Protein AF-A0A2V0QKF6-F1 (afdb_monomer)

Structure (mmCIF, N/CA/C/O backbone):
data_AF-A0A2V0QKF6-F1
#
_entry.id   AF-A0A2V0QKF6-F1
#
loop_
_atom_site.group_PDB
_atom_site.id
_atom_site.type_symbol
_atom_site.label_atom_id
_atom_site.label_alt_id
_atom_site.label_comp_id
_atom_site.label_asym_id
_atom_site.label_entity_id
_atom_site.label_seq_id
_atom_site.pdbx_PDB_ins_code
_atom_site.Cartn_x
_atom_site.Cartn_y
_atom_site.Cartn_z
_atom_site.occupancy
_atom_site.B_iso_or_equiv
_atom_site.auth_seq_id
_atom_site.auth_comp_id
_atom_site.auth_asym_id
_atom_site.auth_atom_id
_atom_site.pdbx_PDB_model_num
ATOM 1 N N . MET A 1 1 ? 25.945 3.231 -36.079 1.00 61.69 1 MET A N 1
ATOM 2 C CA . MET A 1 1 ? 24.669 3.782 -35.557 1.00 61.69 1 MET A CA 1
ATOM 3 C C . MET A 1 1 ? 23.855 2.785 -34.725 1.00 61.69 1 MET A C 1
ATOM 5 O O . MET A 1 1 ? 23.181 3.235 -33.818 1.00 61.69 1 MET A O 1
ATOM 9 N N . ASN A 1 2 ? 23.939 1.468 -34.956 1.00 80.25 2 ASN A N 1
ATOM 10 C CA . ASN A 1 2 ? 23.184 0.443 -34.207 1.00 80.25 2 ASN A CA 1
ATOM 11 C C . ASN A 1 2 ? 23.652 0.262 -32.739 1.00 80.25 2 ASN A C 1
ATOM 13 O O . ASN A 1 2 ? 22.849 0.152 -31.820 1.00 80.25 2 ASN A O 1
ATOM 17 N N . GLU A 1 3 ? 24.960 0.327 -32.490 1.00 82.62 3 GLU A N 1
ATOM 18 C CA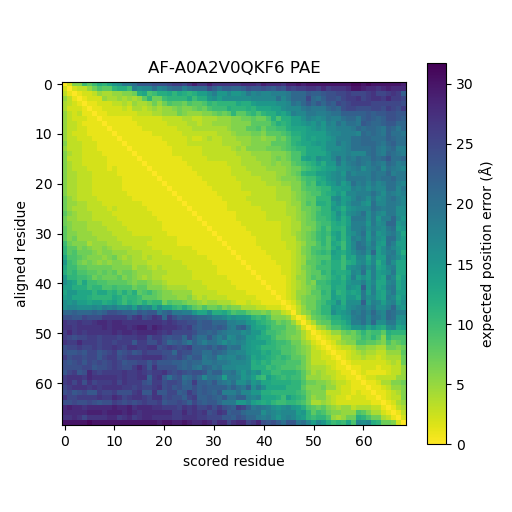 . GLU A 1 3 ? 25.540 0.113 -31.151 1.00 82.62 3 GLU A CA 1
ATOM 19 C C . GLU A 1 3 ? 25.113 1.171 -30.127 1.00 82.62 3 GLU A C 1
ATOM 21 O O . GLU A 1 3 ? 24.847 0.853 -28.971 1.00 82.62 3 GLU A O 1
ATOM 26 N N . HIS A 1 4 ? 24.980 2.426 -30.562 1.00 83.50 4 HIS A N 1
ATOM 27 C CA . HIS A 1 4 ? 24.557 3.520 -29.690 1.00 83.50 4 HIS A CA 1
ATOM 28 C C . HIS A 1 4 ? 23.080 3.384 -29.286 1.00 83.50 4 HIS A C 1
ATOM 30 O O . HIS A 1 4 ? 22.721 3.683 -28.147 1.00 83.50 4 HIS A O 1
ATOM 36 N N . SER A 1 5 ? 22.237 2.883 -30.196 1.00 87.25 5 SER A N 1
ATOM 37 C CA . SER A 1 5 ? 20.833 2.559 -29.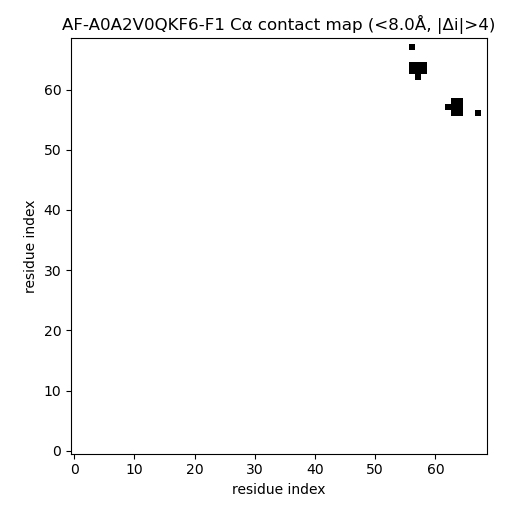924 1.00 87.25 5 SER A CA 1
ATOM 38 C C . SER A 1 5 ? 20.693 1.355 -28.989 1.00 87.25 5 SER A C 1
ATOM 40 O O . SER A 1 5 ? 19.892 1.406 -28.061 1.00 87.25 5 SER A O 1
ATOM 42 N N . ASN A 1 6 ? 21.510 0.311 -29.165 1.00 91.56 6 ASN A N 1
ATOM 43 C CA . ASN A 1 6 ? 21.508 -0.858 -28.275 1.00 91.56 6 ASN A CA 1
ATOM 44 C C . ASN A 1 6 ? 22.020 -0.519 -26.870 1.00 91.56 6 ASN A C 1
ATOM 46 O O . ASN A 1 6 ? 21.486 -1.023 -25.881 1.00 91.56 6 ASN A O 1
ATOM 50 N N . SER A 1 7 ? 23.018 0.363 -26.775 1.00 94.56 7 SER A N 1
ATOM 51 C CA . SER A 1 7 ? 23.528 0.870 -25.498 1.00 94.56 7 SER A CA 1
ATOM 52 C C . SER A 1 7 ? 22.447 1.646 -24.741 1.00 94.56 7 SER A C 1
ATOM 54 O O . SER A 1 7 ? 22.162 1.344 -23.583 1.00 94.56 7 SER A O 1
ATOM 56 N N . LEU A 1 8 ? 21.755 2.567 -25.424 1.00 95.19 8 LEU A N 1
ATOM 57 C CA . LEU A 1 8 ? 20.648 3.318 -24.832 1.00 95.19 8 LEU A CA 1
ATOM 58 C C . LEU A 1 8 ? 19.500 2.398 -24.394 1.00 95.19 8 LEU A C 1
ATOM 60 O O . LEU A 1 8 ? 18.981 2.550 -23.292 1.00 95.19 8 LEU A O 1
ATOM 64 N N . LEU A 1 9 ? 19.123 1.419 -25.222 1.00 95.62 9 LEU A N 1
ATOM 65 C CA . LEU A 1 9 ? 18.063 0.470 -24.883 1.00 95.62 9 LEU A CA 1
ATOM 66 C C . LEU A 1 9 ? 18.430 -0.380 -23.658 1.00 95.62 9 LEU A C 1
ATOM 68 O O . LEU A 1 9 ? 17.596 -0.579 -22.778 1.00 95.62 9 LEU A O 1
ATOM 72 N N . SER A 1 10 ? 19.686 -0.822 -23.567 1.00 96.31 10 SER A N 1
ATOM 73 C CA . SER A 1 10 ? 20.203 -1.551 -22.400 1.00 96.31 10 SER A CA 1
ATOM 74 C C . SER A 1 10 ? 20.148 -0.696 -21.134 1.00 96.31 10 SER A C 1
ATOM 76 O O . SER A 1 10 ? 19.777 -1.186 -20.070 1.00 96.31 10 SER A O 1
ATOM 78 N N . GLN A 1 11 ? 20.468 0.594 -21.252 1.00 96.94 11 GLN A N 1
ATOM 79 C CA . GLN A 1 11 ? 20.409 1.529 -20.134 1.00 96.94 11 GLN A CA 1
ATOM 80 C C . GLN A 1 11 ? 18.969 1.778 -19.669 1.00 96.94 11 GLN A C 1
ATOM 82 O O . GLN A 1 11 ? 18.703 1.759 -18.470 1.00 96.94 11 GLN A O 1
ATOM 87 N N . ILE A 1 12 ? 18.032 1.943 -20.608 1.00 97.38 12 ILE A N 1
ATOM 88 C CA . ILE A 1 12 ? 16.602 2.079 -20.303 1.00 97.38 12 ILE A CA 1
ATOM 89 C C . ILE A 1 12 ? 16.086 0.819 -19.604 1.00 97.38 12 ILE A C 1
ATOM 91 O O . ILE A 1 12 ? 15.401 0.927 -18.591 1.00 97.38 12 ILE A O 1
ATOM 95 N N . LEU A 1 13 ? 16.439 -0.368 -20.104 1.00 97.50 13 LEU A N 1
ATOM 96 C CA . LEU A 1 13 ? 16.007 -1.629 -19.505 1.00 97.50 13 LEU A CA 1
ATOM 97 C C . LEU A 1 13 ? 16.547 -1.793 -18.078 1.00 97.50 13 LEU A C 1
ATOM 99 O O . LEU A 1 13 ? 15.798 -2.166 -17.179 1.00 97.50 13 LEU A O 1
ATOM 103 N N . ALA A 1 14 ? 17.823 -1.468 -17.853 1.00 97.88 14 ALA A N 1
ATOM 104 C CA . ALA A 1 14 ? 18.421 -1.508 -16.521 1.00 97.88 14 ALA A CA 1
ATOM 105 C C . ALA A 1 14 ? 17.711 -0.557 -15.543 1.00 97.88 14 ALA A C 1
ATOM 107 O O . ALA A 1 14 ? 17.456 -0.922 -14.394 1.00 97.88 14 ALA A O 1
ATOM 108 N N . GLU A 1 15 ? 17.345 0.642 -16.001 1.00 98.12 15 GLU A N 1
ATOM 109 C CA . GLU A 1 15 ? 16.591 1.593 -15.184 1.00 98.12 15 GLU A CA 1
ATOM 110 C C . GLU A 1 15 ? 15.172 1.088 -14.882 1.00 98.12 15 GLU A C 1
ATOM 112 O O . GLU A 1 15 ? 14.715 1.186 -13.746 1.00 98.12 15 GLU A O 1
ATOM 117 N N . GLN A 1 16 ? 14.491 0.481 -15.858 1.00 97.88 16 GLN A N 1
ATOM 118 C CA . GLN A 1 16 ? 13.158 -0.101 -15.663 1.00 97.88 16 GLN A CA 1
ATOM 119 C C . GLN A 1 16 ? 13.159 -1.253 -14.652 1.00 97.88 16 GLN A C 1
ATOM 121 O O . GLN A 1 16 ? 12.249 -1.343 -13.823 1.00 97.88 16 GLN A O 1
ATOM 126 N N . VAL A 1 17 ? 14.180 -2.115 -14.682 1.00 98.12 17 VAL A N 1
ATOM 127 C CA . VAL A 1 17 ? 14.346 -3.185 -13.686 1.00 98.12 17 VAL A CA 1
ATOM 128 C C . VAL A 1 17 ? 14.511 -2.581 -12.294 1.00 98.12 17 VAL A C 1
ATOM 130 O O . VAL A 1 17 ? 13.751 -2.928 -11.392 1.00 98.12 17 VAL A O 1
ATOM 133 N N . ARG A 1 18 ? 15.406 -1.597 -12.139 1.00 98.12 18 ARG A N 1
ATOM 134 C CA . ARG A 1 18 ? 15.620 -0.914 -10.855 1.00 98.12 18 ARG A CA 1
ATOM 135 C C . ARG A 1 18 ? 14.339 -0.255 -10.331 1.00 98.12 18 ARG A C 1
ATOM 137 O O . ARG A 1 18 ? 14.025 -0.361 -9.148 1.00 98.12 18 ARG A O 1
ATOM 144 N N . GLN A 1 19 ? 13.583 0.416 -11.200 1.00 98.00 19 GLN A N 1
ATOM 145 C CA . GLN A 1 19 ? 12.301 1.027 -10.834 1.00 98.00 19 GLN A CA 1
ATOM 146 C C . GLN A 1 19 ? 11.282 -0.021 -10.377 1.00 98.00 19 GLN A C 1
ATOM 148 O O . GLN A 1 19 ? 10.569 0.197 -9.398 1.00 98.00 19 GLN A O 1
ATOM 153 N N . THR A 1 20 ? 11.237 -1.171 -11.048 1.00 98.06 20 THR A N 1
ATOM 154 C CA . THR A 1 20 ? 10.333 -2.270 -10.689 1.00 98.06 20 THR A CA 1
ATOM 155 C C . THR A 1 20 ? 10.688 -2.861 -9.325 1.00 98.06 20 THR A C 1
ATOM 157 O O . THR A 1 20 ? 9.803 -3.042 -8.489 1.00 98.06 20 THR A O 1
ATOM 160 N N . GLU A 1 21 ? 11.972 -3.097 -9.057 1.00 98.31 21 GLU A N 1
ATOM 161 C CA . GLU A 1 21 ? 12.459 -3.573 -7.755 1.00 98.31 21 GLU A CA 1
ATOM 162 C C . GLU A 1 21 ? 12.126 -2.584 -6.628 1.00 98.31 21 GLU A C 1
ATOM 164 O O . GLU A 1 21 ? 11.659 -2.976 -5.555 1.00 98.31 21 GLU A O 1
ATOM 169 N N . LEU A 1 22 ? 12.292 -1.282 -6.884 1.00 98.44 22 LEU A N 1
ATOM 170 C CA . LEU A 1 22 ? 11.939 -0.238 -5.926 1.00 98.44 22 LEU A CA 1
ATOM 171 C C . LEU A 1 22 ? 10.437 -0.249 -5.602 1.00 98.44 22 LEU A C 1
ATOM 173 O O . LEU A 1 22 ? 10.065 -0.189 -4.429 1.00 98.44 22 LEU A O 1
ATOM 177 N N . LEU A 1 23 ? 9.576 -0.362 -6.616 1.00 98.44 23 LEU A N 1
ATOM 178 C CA . LEU A 1 23 ? 8.124 -0.438 -6.426 1.00 98.44 23 LEU A CA 1
ATOM 179 C C . LEU A 1 23 ? 7.710 -1.690 -5.641 1.00 98.44 23 LEU A C 1
ATOM 181 O O . LEU A 1 23 ? 6.838 -1.612 -4.772 1.00 98.44 23 LEU A O 1
ATOM 185 N N . GLN A 1 24 ? 8.350 -2.833 -5.894 1.00 98.25 24 GLN A N 1
ATOM 186 C CA . GLN A 1 24 ? 8.113 -4.066 -5.136 1.00 98.25 24 GLN A CA 1
ATOM 187 C C . GLN A 1 24 ? 8.500 -3.909 -3.660 1.00 98.25 24 GLN A C 1
ATOM 189 O O . GLN A 1 24 ? 7.742 -4.314 -2.773 1.00 98.25 24 GLN A O 1
ATOM 194 N N . SER A 1 25 ? 9.640 -3.270 -3.385 1.00 98.12 25 SER A N 1
ATOM 195 C CA . SER A 1 25 ? 10.087 -2.968 -2.021 1.00 98.12 25 SER A CA 1
ATOM 196 C C . SER A 1 25 ? 9.110 -2.036 -1.295 1.00 98.12 25 SER A C 1
ATOM 198 O O . SER A 1 25 ? 8.659 -2.346 -0.191 1.00 98.12 25 SER A O 1
ATOM 200 N N . GLN A 1 26 ? 8.684 -0.947 -1.944 1.00 98.06 26 GLN A N 1
ATOM 201 C CA . GLN A 1 26 ? 7.693 -0.020 -1.381 1.00 98.06 26 GLN A CA 1
ATOM 202 C C . GLN A 1 26 ? 6.353 -0.706 -1.100 1.00 98.06 26 GLN A C 1
ATOM 204 O O . GLN A 1 26 ? 5.769 -0.508 -0.037 1.00 98.06 26 GLN A O 1
ATOM 209 N N . THR A 1 27 ? 5.885 -1.557 -2.016 1.00 98.19 27 THR A N 1
ATOM 210 C CA . THR A 1 27 ? 4.640 -2.320 -1.837 1.00 98.19 27 THR A CA 1
ATOM 211 C C . THR A 1 27 ? 4.741 -3.273 -0.646 1.00 98.19 27 THR A C 1
ATOM 213 O O . THR A 1 27 ? 3.808 -3.378 0.150 1.00 98.19 27 THR A O 1
ATOM 216 N N . SER A 1 28 ? 5.889 -3.933 -0.484 1.00 98.12 28 SER A N 1
ATOM 217 C CA . SER A 1 28 ? 6.141 -4.835 0.645 1.00 98.12 28 SER A CA 1
ATOM 218 C C . SER A 1 28 ? 6.156 -4.080 1.976 1.00 98.12 28 SER A C 1
ATOM 220 O O . SER A 1 28 ? 5.571 -4.540 2.955 1.00 98.12 28 SER A O 1
ATOM 222 N N . LEU A 1 29 ? 6.761 -2.889 2.002 1.00 98.44 29 LEU A N 1
ATOM 223 C CA . LEU A 1 29 ? 6.768 -2.022 3.177 1.00 98.44 29 LEU A CA 1
ATOM 224 C C . LEU A 1 29 ? 5.358 -1.529 3.534 1.00 98.44 29 LEU A C 1
ATOM 226 O O . LEU A 1 29 ? 4.978 -1.563 4.701 1.00 98.44 29 LEU A O 1
ATOM 230 N N . LEU A 1 30 ? 4.568 -1.105 2.542 1.00 98.50 30 LEU A N 1
ATOM 231 C CA . LEU A 1 30 ? 3.174 -0.697 2.746 1.00 98.50 30 LEU A CA 1
ATOM 232 C C . LEU A 1 30 ? 2.333 -1.836 3.322 1.00 98.50 30 LEU A C 1
ATOM 234 O O . LEU A 1 30 ? 1.574 -1.611 4.260 1.00 98.50 30 LEU A O 1
ATOM 238 N N . LYS A 1 31 ? 2.511 -3.061 2.820 1.00 98.19 31 LYS A N 1
ATOM 239 C CA . LYS A 1 31 ? 1.839 -4.241 3.372 1.00 98.19 31 LYS A CA 1
ATOM 240 C C . LYS A 1 31 ? 2.199 -4.462 4.842 1.00 98.19 31 LYS A C 1
ATOM 242 O O . LYS A 1 31 ? 1.304 -4.616 5.665 1.00 98.19 31 LYS A O 1
ATOM 247 N N . LEU A 1 32 ? 3.487 -4.396 5.176 1.00 98.06 32 LEU A N 1
ATOM 248 C CA . LEU A 1 32 ? 3.949 -4.529 6.557 1.00 98.06 32 LEU A CA 1
ATOM 249 C C . LEU A 1 32 ? 3.362 -3.440 7.472 1.00 98.06 32 LEU A C 1
ATOM 251 O O . LEU A 1 32 ? 2.973 -3.735 8.598 1.00 98.06 32 LEU A O 1
ATOM 255 N N . MET A 1 33 ? 3.278 -2.193 6.996 1.00 98.19 33 MET A N 1
ATOM 256 C CA . MET A 1 33 ? 2.656 -1.101 7.752 1.00 98.19 33 MET A CA 1
ATOM 257 C C . MET A 1 33 ? 1.173 -1.366 8.024 1.00 98.19 33 MET A C 1
ATOM 259 O O . MET A 1 33 ? 0.724 -1.148 9.146 1.00 98.19 33 MET A O 1
ATOM 263 N N . VAL A 1 34 ? 0.427 -1.867 7.035 1.00 97.88 34 VAL A N 1
ATOM 264 C CA . VAL A 1 34 ? -0.989 -2.232 7.207 1.00 97.88 34 VAL A CA 1
ATOM 265 C C . VAL A 1 34 ? -1.144 -3.345 8.246 1.00 97.88 34 VAL A C 1
ATOM 267 O O . VAL A 1 34 ? -1.983 -3.229 9.138 1.00 97.88 34 VAL A O 1
ATOM 270 N N . ASP A 1 35 ? -0.307 -4.383 8.181 1.00 97.44 35 ASP A N 1
ATOM 271 C CA . ASP A 1 35 ? -0.345 -5.493 9.140 1.00 97.44 35 ASP A CA 1
ATOM 272 C C . ASP A 1 35 ? -0.067 -5.003 10.576 1.00 97.44 35 ASP A C 1
ATOM 274 O O . ASP A 1 35 ? -0.775 -5.367 11.515 1.00 97.44 35 ASP A O 1
ATOM 278 N N . GLN A 1 36 ? 0.917 -4.112 10.755 1.00 97.19 36 GLN A N 1
ATOM 279 C CA . GLN A 1 36 ? 1.226 -3.505 12.057 1.00 97.19 36 GLN A CA 1
ATOM 280 C C . GLN A 1 36 ? 0.102 -2.600 12.572 1.00 97.19 36 GLN A C 1
ATOM 282 O O . GLN A 1 36 ? -0.227 -2.642 13.757 1.00 97.19 36 GLN A O 1
ATOM 287 N N . GLN A 1 37 ? -0.498 -1.787 11.699 1.00 96.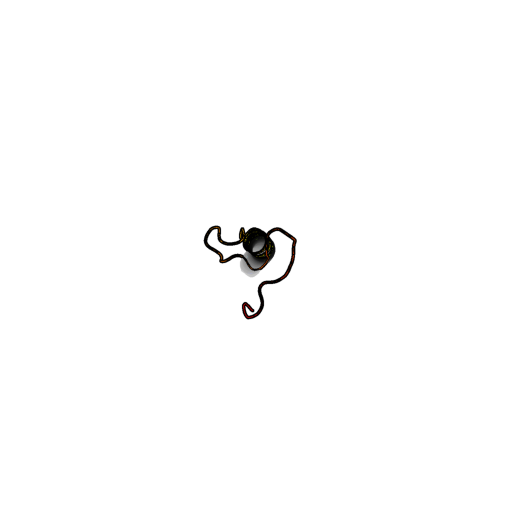31 37 GLN A N 1
ATOM 288 C CA . GLN A 1 37 ? -1.623 -0.925 12.065 1.00 96.31 37 GLN A CA 1
ATOM 289 C C . GLN A 1 37 ? -2.826 -1.743 12.531 1.00 96.31 37 GLN A C 1
ATOM 291 O O . GLN A 1 37 ? -3.472 -1.364 13.505 1.00 96.31 37 GLN A O 1
ATOM 296 N N . LEU A 1 38 ? -3.103 -2.879 11.885 1.00 96.75 38 LEU A N 1
ATOM 297 C CA . LEU A 1 38 ? -4.184 -3.769 12.295 1.00 96.75 38 LEU A CA 1
ATOM 298 C C . LEU A 1 38 ? -3.954 -4.328 13.706 1.00 96.75 38 LEU A C 1
ATOM 300 O O . LEU A 1 38 ? -4.878 -4.318 14.515 1.00 96.75 38 LEU A O 1
ATOM 304 N N . ILE A 1 39 ? -2.728 -4.766 14.010 1.00 95.75 39 ILE A N 1
ATOM 305 C CA . ILE A 1 39 ? -2.356 -5.234 15.354 1.00 95.75 39 ILE A CA 1
ATOM 306 C C . ILE A 1 39 ? -2.554 -4.110 16.376 1.00 95.75 39 ILE A C 1
ATOM 308 O O . ILE A 1 39 ? -3.205 -4.312 17.393 1.00 95.75 39 ILE A O 1
ATOM 312 N N . LEU A 1 40 ? -2.056 -2.905 16.086 1.00 94.75 40 LEU A N 1
ATOM 313 C CA . LEU A 1 40 ? -2.195 -1.759 16.985 1.00 94.75 40 LEU A CA 1
ATOM 314 C C . LEU A 1 40 ? -3.666 -1.410 17.259 1.00 94.75 40 LEU A C 1
ATOM 316 O O . LEU A 1 40 ? -4.023 -1.144 18.401 1.00 94.75 40 LEU A O 1
ATOM 320 N N . ILE A 1 41 ? -4.528 -1.443 16.239 1.00 92.81 41 ILE A N 1
ATOM 321 C CA . ILE A 1 41 ? -5.972 -1.220 16.409 1.00 92.81 41 ILE A CA 1
ATOM 322 C C . ILE A 1 41 ? -6.587 -2.284 17.324 1.00 92.81 41 ILE A C 1
ATOM 324 O O . ILE A 1 41 ? -7.375 -1.938 18.200 1.00 92.81 41 ILE A O 1
ATOM 328 N N . GLN A 1 42 ? -6.235 -3.558 17.137 1.00 91.88 42 GLN A N 1
ATOM 329 C CA . GLN A 1 42 ? -6.753 -4.652 17.966 1.00 91.88 42 GLN A CA 1
ATOM 330 C C . GLN A 1 42 ? -6.332 -4.503 19.427 1.00 91.88 42 GLN A C 1
ATOM 332 O O . GLN A 1 42 ? -7.173 -4.634 20.310 1.00 91.88 42 GLN A O 1
ATOM 337 N N . GLU A 1 43 ? -5.066 -4.175 19.678 1.00 91.50 43 GLU A N 1
ATOM 338 C CA . GLU A 1 43 ? -4.562 -3.945 21.034 1.00 91.50 43 GLU A CA 1
ATOM 339 C C . GLU A 1 43 ? -5.231 -2.732 21.683 1.00 91.50 43 GLU A C 1
ATOM 341 O O . GLU A 1 43 ? -5.652 -2.805 22.834 1.00 91.50 43 GLU A O 1
ATOM 346 N N . LEU A 1 44 ? -5.400 -1.631 20.942 1.00 88.25 44 LEU A N 1
ATOM 347 C CA . LEU A 1 44 ? -6.088 -0.446 21.452 1.00 88.25 44 LEU A CA 1
ATOM 348 C C . LEU A 1 44 ? -7.554 -0.739 21.790 1.00 88.25 44 LEU A C 1
ATOM 350 O O . LEU A 1 44 ? -8.003 -0.359 22.868 1.00 88.25 44 LEU A O 1
ATOM 354 N N . ALA A 1 45 ? -8.265 -1.462 20.922 1.00 85.81 45 ALA A N 1
ATOM 355 C CA . ALA A 1 45 ? -9.646 -1.878 21.163 1.00 85.81 45 ALA A CA 1
ATOM 356 C C . ALA A 1 45 ? -9.763 -2.865 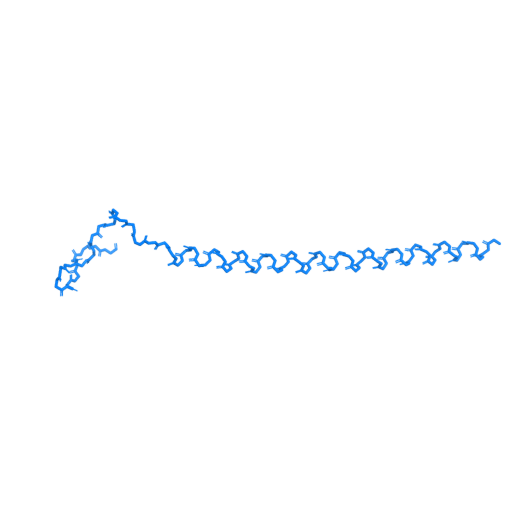22.338 1.00 85.81 45 ALA A C 1
ATOM 358 O O . ALA A 1 45 ? -10.698 -2.781 23.123 1.00 85.81 45 ALA A O 1
ATOM 359 N N . ALA A 1 46 ? -8.805 -3.782 22.500 1.00 81.06 46 ALA A N 1
ATOM 360 C CA . ALA A 1 46 ? -8.754 -4.676 23.658 1.00 81.06 46 ALA A CA 1
ATOM 361 C C . ALA A 1 46 ? -8.399 -3.934 24.959 1.00 81.06 46 ALA A C 1
ATOM 363 O O . ALA A 1 46 ? -8.769 -4.374 26.046 1.00 81.06 46 ALA A O 1
ATOM 364 N N . SER A 1 47 ? -7.675 -2.818 24.847 1.00 69.94 47 SER A N 1
ATOM 365 C CA . SER A 1 47 ? -7.273 -1.968 25.966 1.00 69.94 47 SER A CA 1
ATOM 366 C C . SER A 1 47 ? -8.298 -0.902 26.345 1.00 69.94 47 SER A C 1
ATOM 368 O O . SER A 1 47 ? -8.028 -0.153 27.287 1.00 69.94 47 SER A O 1
ATOM 370 N N . GLU A 1 48 ? -9.442 -0.812 25.648 1.00 65.56 48 GLU A N 1
ATOM 371 C CA . GLU A 1 48 ? -10.554 0.024 26.103 1.00 65.56 48 GLU A CA 1
ATOM 372 C C . GLU A 1 48 ? -10.946 -0.441 27.506 1.00 65.56 48 GLU A C 1
ATOM 374 O O . GLU A 1 48 ? -11.572 -1.480 27.721 1.00 65.56 48 GLU A O 1
ATOM 379 N N . GLN A 1 49 ? -10.487 0.328 28.493 1.00 63.59 49 GLN A N 1
ATOM 380 C CA . GLN A 1 49 ? -10.909 0.190 29.870 1.00 63.59 49 GLN A CA 1
ATOM 381 C C . GLN A 1 49 ? -12.423 0.326 29.886 1.00 63.59 49 GLN A C 1
ATOM 383 O O . GLN A 1 49 ? -12.967 1.224 29.243 1.00 63.59 49 GLN A O 1
ATOM 388 N N . CYS A 1 50 ? -13.078 -0.584 30.613 1.00 65.44 50 CYS A N 1
ATOM 389 C CA . CYS A 1 50 ? -14.494 -0.467 30.933 1.00 65.44 50 CYS A CA 1
ATOM 390 C C . CYS A 1 50 ? -14.745 0.992 31.322 1.00 65.44 50 CYS A C 1
ATOM 392 O O . CYS A 1 50 ? -14.051 1.488 32.216 1.00 65.44 50 CYS A O 1
ATOM 394 N N . ASP A 1 51 ? -15.626 1.671 30.583 1.00 73.12 51 ASP A N 1
ATOM 395 C CA . ASP A 1 51 ? -15.927 3.084 30.792 1.00 73.12 51 ASP A CA 1
ATOM 396 C C . ASP A 1 51 ? -16.096 3.315 32.307 1.00 73.12 51 ASP A C 1
ATOM 398 O O . ASP A 1 51 ? -16.869 2.593 32.941 1.00 73.12 51 ASP A O 1
ATOM 402 N N . PRO A 1 52 ? -15.318 4.216 32.937 1.00 70.44 52 PRO A N 1
ATOM 403 C CA . PRO A 1 52 ? -15.408 4.438 34.378 1.00 70.44 52 PRO A CA 1
ATOM 404 C C . PRO A 1 52 ? -16.800 4.922 34.807 1.00 70.44 52 PRO A C 1
ATOM 406 O O . PRO A 1 52 ? -17.152 4.766 35.977 1.00 70.44 52 PRO A O 1
ATOM 409 N N . ASP A 1 53 ? -17.585 5.458 33.867 1.00 80.00 53 ASP A N 1
ATOM 410 C CA . ASP A 1 53 ? -18.980 5.848 34.048 1.00 80.00 53 ASP A CA 1
ATOM 411 C C . ASP A 1 53 ? -19.971 4.744 33.610 1.00 80.00 53 ASP A C 1
ATOM 413 O O . ASP A 1 53 ? -21.188 4.933 33.706 1.00 80.00 53 ASP A O 1
ATOM 417 N N . ALA A 1 54 ? -19.486 3.572 33.170 1.00 80.62 54 ALA A N 1
ATOM 418 C CA . ALA A 1 54 ? -20.331 2.428 32.847 1.00 80.62 54 ALA A CA 1
ATOM 419 C C . ALA A 1 54 ? -21.130 2.001 34.075 1.00 80.62 54 ALA A C 1
ATOM 421 O O . ALA A 1 54 ? -20.602 1.789 35.172 1.00 80.62 54 ALA A O 1
ATOM 422 N N . GLU A 1 55 ? -22.432 1.817 33.877 1.00 83.69 55 GLU A N 1
ATOM 42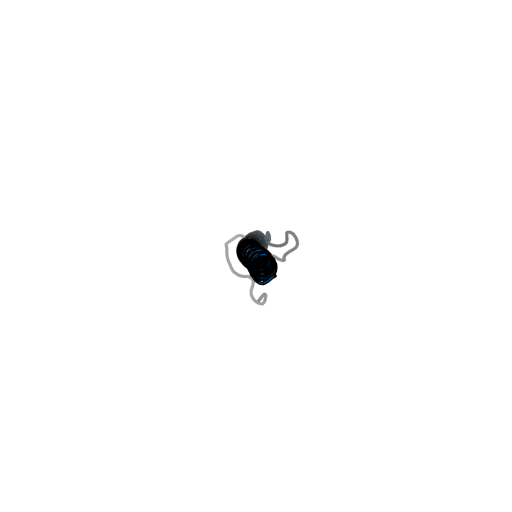3 C CA . GLU A 1 55 ? -23.272 1.314 34.944 1.00 83.69 55 GLU A CA 1
ATOM 424 C C . GLU A 1 55 ? -22.828 -0.101 35.361 1.00 83.69 55 GLU A C 1
ATOM 426 O O . GLU A 1 55 ? -22.540 -0.945 34.506 1.00 83.69 55 GLU A O 1
ATOM 431 N N . PRO A 1 56 ? -22.820 -0.415 36.669 1.00 84.38 56 PRO A N 1
ATOM 432 C CA . PRO A 1 56 ? -22.476 -1.750 37.129 1.00 84.38 56 PRO A CA 1
ATOM 433 C C . PRO A 1 56 ? -23.453 -2.779 36.551 1.00 84.38 56 PRO A C 1
ATOM 435 O O . PRO A 1 56 ? -24.670 -2.574 36.552 1.00 84.38 56 PRO A O 1
ATOM 438 N N . THR A 1 57 ? -22.912 -3.901 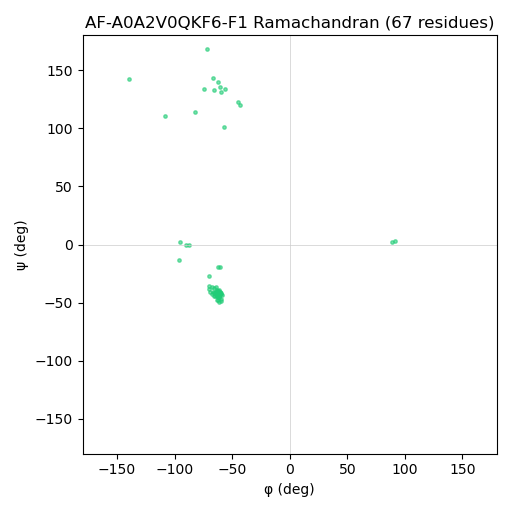36.079 1.00 87.56 57 THR A N 1
ATOM 439 C CA . THR A 1 57 ? -23.672 -5.053 35.557 1.00 87.56 57 THR A CA 1
ATOM 440 C C . THR A 1 57 ? -23.888 -6.138 36.613 1.00 87.56 57 THR A C 1
ATOM 442 O O . THR A 1 57 ? -24.700 -7.045 36.431 1.00 87.56 57 THR A O 1
ATOM 445 N N . THR A 1 58 ? -23.162 -6.042 37.728 1.00 88.81 58 THR A N 1
ATOM 446 C CA . THR A 1 58 ? -23.073 -7.066 38.770 1.00 88.81 58 THR A CA 1
ATOM 447 C C . THR A 1 58 ? -23.084 -6.406 40.153 1.00 88.81 58 THR A C 1
ATOM 449 O O . THR A 1 58 ? -22.505 -5.335 40.338 1.00 88.81 58 THR A O 1
ATOM 452 N N . TYR A 1 59 ? -23.745 -7.030 41.128 1.00 88.38 59 TYR A N 1
ATOM 453 C CA . TYR A 1 59 ? -23.694 -6.651 42.541 1.00 88.38 59 TYR A CA 1
ATOM 454 C C . TYR A 1 59 ? -22.334 -7.008 43.176 1.00 88.38 59 TYR A C 1
ATOM 456 O O . TYR A 1 59 ? -21.532 -7.749 42.609 1.00 88.38 59 TYR A O 1
ATOM 464 N N . MET A 1 60 ? -22.074 -6.507 44.389 1.00 88.75 60 MET A N 1
ATOM 465 C CA . MET A 1 60 ? -20.808 -6.726 45.118 1.00 88.75 60 MET A CA 1
ATOM 466 C C . MET A 1 60 ? -20.527 -8.199 45.466 1.00 88.75 60 MET A C 1
ATOM 468 O O . MET A 1 60 ? -19.390 -8.556 45.756 1.00 88.75 60 MET A O 1
ATOM 472 N N . ASP A 1 61 ? -21.554 -9.046 45.459 1.00 93.25 61 ASP A N 1
ATOM 473 C CA . ASP A 1 61 ? -21.472 -10.489 45.695 1.00 93.25 61 ASP A CA 1
ATOM 474 C C . ASP A 1 61 ? -21.261 -11.305 44.404 1.00 93.25 61 ASP A C 1
ATOM 476 O O . ASP A 1 61 ? -21.158 -12.529 44.462 1.00 93.25 61 ASP A O 1
ATOM 480 N N . GLY A 1 62 ? -21.191 -10.646 43.242 1.00 87.44 62 GLY A N 1
ATOM 481 C CA . GLY A 1 62 ? -21.059 -11.300 41.942 1.00 87.44 62 GLY A CA 1
ATOM 482 C C . GLY A 1 62 ? -22.388 -11.667 41.268 1.00 87.44 62 GLY A C 1
ATOM 483 O O . GLY A 1 62 ? -22.370 -12.228 40.173 1.00 87.44 62 GLY A O 1
ATOM 484 N N . THR A 1 63 ? -23.542 -11.349 41.864 1.00 92.31 63 THR A N 1
ATOM 485 C CA . THR A 1 63 ? -24.856 -11.617 41.258 1.00 92.31 63 THR A CA 1
ATOM 486 C C . THR A 1 63 ? -25.147 -10.628 40.117 1.00 92.31 63 THR A C 1
ATOM 488 O O . THR A 1 63 ? -24.969 -9.423 40.279 1.00 92.31 63 THR A O 1
ATOM 491 N N . LEU A 1 64 ? -25.619 -11.106 38.957 1.00 90.56 64 LEU A N 1
ATOM 492 C CA . LEU A 1 64 ? -25.980 -10.250 37.811 1.00 90.56 64 LEU A CA 1
ATOM 493 C C . LEU A 1 64 ? -27.198 -9.357 38.111 1.00 90.56 64 LEU A C 1
ATOM 495 O O . LEU A 1 64 ? -28.160 -9.798 38.745 1.00 90.56 64 LEU A O 1
ATOM 499 N N . ILE A 1 65 ? -27.195 -8.125 37.593 1.00 89.38 65 ILE A N 1
ATOM 500 C CA . ILE A 1 65 ? -28.344 -7.214 37.690 1.00 89.38 65 ILE A CA 1
ATOM 501 C C . ILE A 1 65 ? -29.361 -7.554 36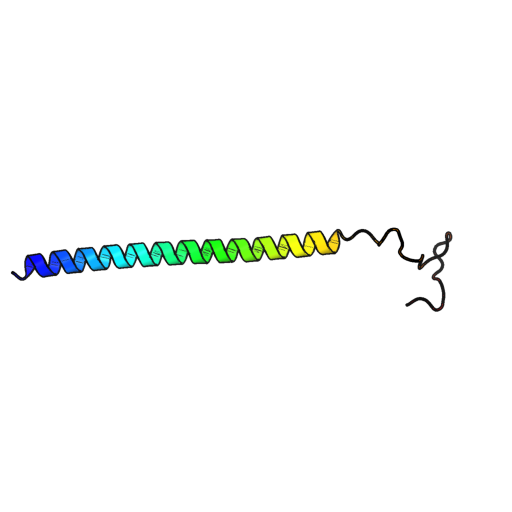.592 1.00 89.38 65 ILE A C 1
ATOM 503 O O . ILE A 1 65 ? -29.109 -7.388 35.400 1.00 89.38 65 ILE A O 1
ATOM 507 N N . ILE A 1 66 ? -30.540 -8.030 36.996 1.00 85.19 66 ILE A N 1
ATOM 508 C CA . ILE A 1 66 ? -31.610 -8.441 36.078 1.00 85.19 66 ILE A CA 1
ATOM 509 C C . ILE A 1 66 ? -32.141 -7.230 35.297 1.00 85.19 66 ILE A C 1
ATOM 511 O O . ILE A 1 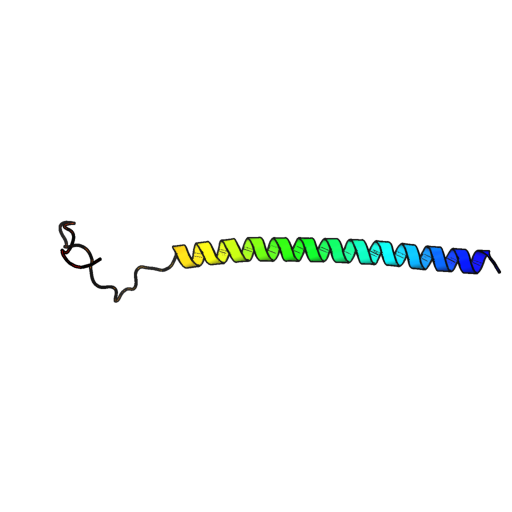66 ? -32.474 -6.202 35.882 1.00 85.19 66 ILE A O 1
ATOM 515 N N . GLY A 1 67 ? -32.283 -7.380 33.976 1.00 75.62 67 GLY A N 1
ATOM 516 C CA . GLY A 1 67 ? -32.862 -6.358 33.095 1.00 75.62 67 GLY A CA 1
ATOM 517 C C . GLY A 1 67 ? -31.853 -5.382 32.486 1.00 75.62 67 GLY A C 1
ATOM 518 O O . GLY A 1 67 ? -32.265 -4.483 31.759 1.00 75.62 67 GLY A O 1
ATOM 519 N N . ARG A 1 68 ? -30.552 -5.571 32.741 1.00 65.81 68 ARG A N 1
ATOM 520 C CA . ARG A 1 68 ? -29.465 -4.889 32.031 1.00 65.81 68 ARG A CA 1
ATOM 521 C C . ARG A 1 68 ? -28.761 -5.905 31.125 1.00 65.81 68 ARG A C 1
ATOM 523 O O . ARG A 1 68 ? -28.155 -6.849 31.623 1.00 65.81 68 ARG A O 1
ATOM 530 N N . SER A 1 69 ? -28.929 -5.746 29.810 1.00 56.78 69 SER A N 1
ATOM 531 C CA . SER A 1 69 ? -28.283 -6.507 28.729 1.00 56.78 69 SER A CA 1
ATOM 532 C C . SER A 1 69 ? -27.777 -5.545 27.672 1.00 56.78 69 SER A C 1
ATOM 534 O O . SER A 1 69 ? -28.423 -4.489 27.500 1.00 56.78 69 SER A O 1
#

Solvent-accessible surface area (backbone atoms only — not comparable to full-atom values): 4190 Å² total; per-residue (Å²): 120,65,67,64,53,52,51,51,50,52,52,51,51,53,49,52,51,53,52,50,54,51,52,53,52,51,51,52,50,52,50,53,51,52,56,51,51,53,52,53,51,51,52,53,63,70,59,59,66,79,57,91,83,55,76,81,62,51,48,99,86,69,49,73,46,87,93,71,130

Secondary structure (DSSP, 8-state):
-HHHHHHHHHHHHHHHHHHHHHHHHHHHHHHHHHHHHHHHHHHHHHT----TTPPPSB-TTS-B-TT--

Organism: Pseudomonas syringae pv. actinidiae (NCBI:txid103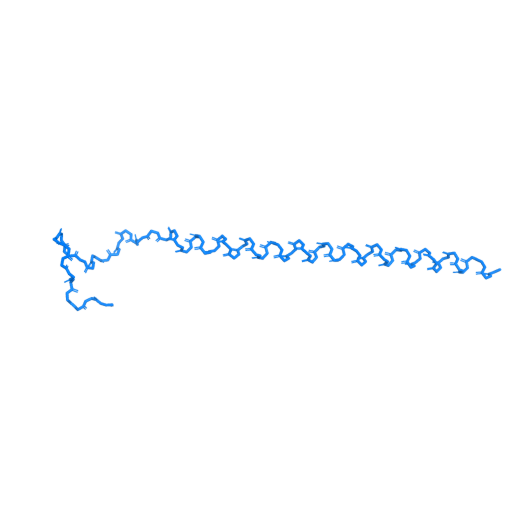796)

Foldseek 3Di:
DVVVVVVVVVVVVVVVVVVVVVVVVVVVVVVVVVVVVVVVVVVVVVPPDDPPPDDDQADPVRHGDPPDD

Mean predicted aligned error: 11.2 Å

Sequence (69 aa):
MNEHSNSLLSQILAEQVRQTELLQSQTSLLKLMVDQQLILIQELAASEQCDPDAEPTTYMDGTLIIGRS

pLDDT: mean 89.24, std 10.89, range [56.78, 98.5]

Radius of gyration: 29.6 Å; Cα contacts (8 Å, |Δi|>4): 8; chains: 1; bounding box: 58×18×81 Å